Protein AF-A0AAW8FSB5-F1 (afdb_monomer_lite)

Secondary structure (DSSP, 8-state):
---------------HHHHHHHHHHHHHHTSTHHHHHHHHHHHHHHHHHHHHHHSTT-HHHHHHHHHHHHHHHHHHSHHHHHHHHHHHS-HHHHHHHHHHHHHHHHHHHHHHHHHHHHHHHH-HHHHHHHHHHHHHHHHHHHHHIIIIIHHHHTTTTTS---GGGG--

Sequence (168 aa):
MPRRAWRPASTWPVSPIGLLLTLAFVRIADGPRRDRMFYVTTVLQIAAFAIASLTVGSIVGFLVFYLLYQLCYPFAGEANYKVWSQLTLPADTRGTTQGITYAVSRGVFAGVAFVTPALLDKSPSLLLWVITGCMALSAVAGVYIVRVLVPRASPAATAPADLKVAQT

Radius of gyration: 20.44 Å; chains: 1; bounding box: 42×55×63 Å

Structure (mmCIF, N/CA/C/O backbone):
data_AF-A0AAW8FSB5-F1
#
_entry.id   AF-A0AAW8FSB5-F1
#
loop_
_atom_site.group_PDB
_atom_site.id
_atom_site.type_symbol
_atom_site.label_atom_id
_atom_site.label_alt_id
_atom_site.label_comp_id
_atom_site.label_asym_id
_atom_site.label_entity_id
_atom_site.label_seq_id
_atom_site.pdbx_PDB_ins_code
_atom_site.Cartn_x
_atom_site.Cartn_y
_atom_site.Cartn_z
_atom_site.occupancy
_atom_site.B_iso_or_equiv
_atom_site.auth_seq_id
_atom_site.auth_comp_id
_atom_site.auth_asym_id
_atom_site.auth_atom_id
_atom_site.pdbx_PDB_model_num
ATOM 1 N N . MET A 1 1 ? 2.928 43.360 -24.772 1.00 56.25 1 MET A N 1
ATOM 2 C CA . MET A 1 1 ? 3.202 42.038 -24.159 1.00 56.25 1 MET A CA 1
ATOM 3 C C . MET A 1 1 ? 1.890 41.443 -23.653 1.00 56.25 1 MET A C 1
ATOM 5 O O . MET A 1 1 ? 1.332 42.017 -22.724 1.00 56.25 1 MET A O 1
ATOM 9 N N . PRO A 1 2 ? 1.342 40.365 -24.242 1.00 60.72 2 PRO A N 1
ATOM 10 C CA . PRO A 1 2 ? 0.104 39.782 -23.742 1.00 60.72 2 PRO A CA 1
ATOM 11 C C . PRO A 1 2 ? 0.406 38.853 -22.559 1.00 60.72 2 PRO A C 1
ATOM 13 O O . PRO A 1 2 ? 1.185 37.907 -22.669 1.00 60.72 2 PRO A O 1
ATOM 16 N N . ARG A 1 3 ? -0.212 39.134 -21.408 1.00 63.50 3 ARG A N 1
ATOM 17 C CA . ARG A 1 3 ? -0.189 38.265 -20.226 1.00 63.50 3 ARG A CA 1
ATOM 18 C C . ARG A 1 3 ? -0.965 36.985 -20.551 1.00 63.50 3 ARG A C 1
ATOM 20 O O . ARG A 1 3 ? -2.190 37.017 -20.640 1.00 63.50 3 ARG A O 1
ATOM 27 N N . ARG A 1 4 ? -0.270 35.857 -20.737 1.00 67.19 4 ARG A N 1
ATOM 28 C CA . ARG A 1 4 ? -0.907 34.531 -20.774 1.00 67.19 4 ARG A CA 1
ATOM 29 C C . ARG A 1 4 ? -1.535 34.278 -19.404 1.00 67.19 4 ARG A C 1
ATOM 31 O O . ARG A 1 4 ? -0.827 34.061 -18.425 1.00 67.19 4 ARG A O 1
ATOM 38 N N . ALA A 1 5 ? -2.861 34.344 -19.347 1.00 63.72 5 ALA A N 1
ATOM 39 C CA . ALA A 1 5 ? -3.634 33.923 -18.193 1.00 63.72 5 ALA A CA 1
ATOM 40 C C . ALA A 1 5 ? -3.326 32.448 -17.910 1.00 63.72 5 ALA A C 1
ATOM 42 O O . ALA A 1 5 ? -3.578 31.578 -18.747 1.00 63.72 5 ALA A O 1
ATOM 43 N N . TRP A 1 6 ? -2.752 32.180 -16.740 1.00 62.06 6 TRP A N 1
ATOM 44 C CA . TRP A 1 6 ? -2.655 30.839 -16.183 1.00 62.06 6 TRP A CA 1
ATOM 45 C C . TRP A 1 6 ? -4.074 30.280 -16.042 1.00 62.06 6 TRP A C 1
ATOM 47 O O . TRP A 1 6 ? -4.824 30.679 -15.155 1.00 62.06 6 TRP A O 1
ATOM 57 N N . ARG A 1 7 ? -4.470 29.384 -16.950 1.00 62.53 7 ARG A N 1
ATOM 58 C CA . ARG A 1 7 ? -5.642 28.533 -16.741 1.00 62.53 7 ARG A CA 1
ATOM 59 C C . ARG A 1 7 ? -5.211 27.443 -15.759 1.00 62.53 7 ARG A C 1
ATOM 61 O O . ARG A 1 7 ? -4.259 26.735 -16.089 1.00 62.53 7 ARG A O 1
ATOM 68 N N . PRO A 1 8 ? -5.845 27.297 -14.582 1.00 53.19 8 PRO A N 1
ATOM 69 C CA . PRO A 1 8 ? -5.569 26.157 -13.723 1.00 53.19 8 PRO A CA 1
ATOM 70 C C . PRO A 1 8 ? -5.872 24.893 -14.528 1.00 53.19 8 PRO A C 1
ATOM 72 O O . PRO A 1 8 ? -6.990 24.693 -15.008 1.00 53.19 8 PRO A O 1
ATOM 75 N N . ALA A 1 9 ? -4.833 24.098 -14.765 1.00 52.66 9 ALA A N 1
ATOM 76 C CA . ALA A 1 9 ? -4.949 22.825 -15.443 1.00 52.66 9 ALA A CA 1
ATOM 77 C C . ALA A 1 9 ? -5.893 21.941 -14.624 1.00 52.66 9 ALA A C 1
ATOM 79 O O . ALA A 1 9 ? -5.597 21.624 -13.477 1.00 52.66 9 ALA A O 1
ATOM 80 N N . SER A 1 10 ? -7.037 21.604 -15.226 1.00 50.09 10 SER A N 1
ATOM 81 C CA . SER A 1 10 ? -7.882 20.452 -14.903 1.00 50.09 10 SER A CA 1
ATOM 82 C C . SER A 1 10 ? -7.974 20.111 -13.411 1.00 50.09 10 SER A C 1
ATOM 84 O O . SER A 1 10 ? -7.213 19.289 -12.896 1.00 50.09 10 SER A O 1
ATOM 86 N N . THR A 1 11 ? -8.981 20.651 -12.732 1.00 48.50 11 THR A N 1
ATOM 87 C CA . THR A 1 11 ? -9.568 19.971 -11.576 1.00 48.50 11 THR A CA 1
ATOM 88 C C . THR A 1 11 ? -10.203 18.685 -12.098 1.00 48.50 11 THR A C 1
ATOM 90 O O . THR A 1 11 ? -11.398 18.670 -12.385 1.00 48.50 11 THR A O 1
ATOM 93 N N . TRP A 1 12 ? -9.405 17.641 -12.350 1.00 44.22 12 TRP A N 1
ATOM 94 C CA . TRP A 1 12 ? -9.937 16.338 -12.729 1.00 44.22 12 TRP A CA 1
ATOM 95 C C . TRP A 1 12 ? -10.888 15.924 -11.606 1.00 44.22 12 TRP A C 1
ATOM 97 O O . TRP A 1 12 ? -10.422 15.722 -10.479 1.00 44.22 12 TRP A O 1
ATOM 107 N N . PRO A 1 13 ? -12.209 15.874 -11.853 1.00 51.66 13 PRO A N 1
ATOM 108 C CA . PRO A 1 13 ? -13.123 15.395 -10.842 1.00 51.66 13 PRO A CA 1
ATOM 109 C C . PRO 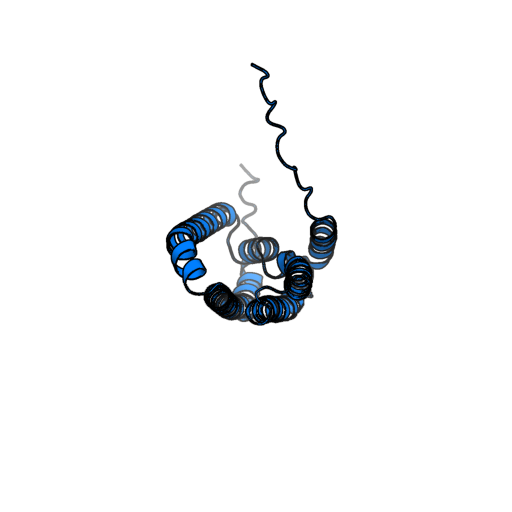A 1 13 ? -12.700 13.970 -10.507 1.00 51.66 13 PRO A C 1
ATOM 111 O O . PRO A 1 13 ? -12.270 13.220 -11.388 1.00 51.66 13 PRO A O 1
ATOM 114 N N . VAL A 1 14 ? -12.777 13.632 -9.220 1.00 57.31 14 VAL A N 1
ATOM 115 C CA . VAL A 1 14 ? -12.641 12.268 -8.701 1.00 57.31 14 VAL A CA 1
ATOM 116 C C . VAL A 1 14 ? -13.247 11.323 -9.732 1.00 57.31 14 VAL A C 1
ATOM 118 O O . VAL A 1 14 ? -14.418 11.500 -10.071 1.00 57.31 14 VAL A O 1
ATOM 121 N N . SER A 1 15 ? -12.441 10.417 -10.304 1.00 64.75 15 SER A N 1
ATOM 122 C CA . SER A 1 15 ? -12.901 9.566 -11.407 1.00 64.75 15 SER A CA 1
ATOM 123 C C . SER A 1 15 ? -14.268 8.993 -11.023 1.00 64.75 15 SER A C 1
ATOM 125 O O . SER A 1 15 ? -14.357 8.383 -9.952 1.00 64.75 15 SER A O 1
ATOM 127 N N . PRO A 1 16 ? -15.343 9.225 -11.804 1.00 71.94 16 PRO A N 1
ATOM 128 C CA . PRO A 1 16 ? -16.707 8.875 -11.395 1.00 71.94 16 PRO A CA 1
ATOM 129 C C . PRO A 1 16 ? -16.819 7.391 -11.028 1.00 71.94 16 PRO A C 1
ATOM 131 O O . PRO A 1 16 ? -17.560 7.020 -10.123 1.00 71.94 16 PRO A O 1
ATOM 134 N N . ILE A 1 17 ? -15.981 6.561 -11.652 1.00 69.88 17 ILE A N 1
ATOM 135 C CA . ILE A 1 17 ? -15.771 5.151 -11.323 1.00 69.88 17 ILE A CA 1
ATOM 136 C C . ILE A 1 17 ? -15.317 4.984 -9.864 1.00 69.88 17 ILE A C 1
ATOM 138 O O . ILE A 1 17 ? -15.949 4.261 -9.102 1.00 69.88 17 ILE A O 1
ATOM 142 N N . GLY A 1 18 ? -14.267 5.689 -9.436 1.00 68.00 18 GLY A N 1
ATOM 143 C CA . GLY A 1 18 ? -13.773 5.648 -8.055 1.00 68.00 18 GLY A CA 1
ATOM 144 C C . GLY A 1 18 ? -14.798 6.142 -7.028 1.00 68.00 18 GLY A C 1
ATOM 145 O O . GLY A 1 18 ? -14.901 5.565 -5.945 1.00 68.00 18 GLY A O 1
ATOM 146 N N . LEU A 1 19 ? -15.601 7.155 -7.375 1.00 71.00 19 LEU A N 1
ATOM 147 C CA . LEU A 1 19 ? -16.684 7.641 -6.513 1.00 71.00 19 LEU A CA 1
ATOM 148 C C . LEU A 1 19 ? -17.765 6.569 -6.320 1.00 71.00 19 LEU A C 1
ATOM 150 O O . LEU A 1 19 ? -18.108 6.238 -5.186 1.00 71.00 19 LEU A O 1
ATOM 154 N N . LEU A 1 20 ? -18.263 5.989 -7.415 1.00 74.56 20 LEU A N 1
ATOM 155 C CA . LEU A 1 20 ? -19.283 4.936 -7.378 1.00 74.56 20 LEU A CA 1
ATOM 156 C C . LEU A 1 20 ? -18.810 3.710 -6.590 1.00 74.56 20 LEU A C 1
ATOM 158 O O . LEU A 1 20 ? -19.564 3.149 -5.796 1.00 74.56 20 LEU A O 1
ATOM 162 N N . LEU A 1 21 ? -17.545 3.329 -6.756 1.00 69.38 21 LEU A N 1
ATOM 163 C CA . LEU A 1 21 ? -16.948 2.206 -6.038 1.00 69.38 21 LEU A CA 1
ATOM 164 C C . LEU A 1 21 ? -16.761 2.491 -4.551 1.00 69.38 21 LEU A C 1
ATOM 166 O O . LEU A 1 21 ? -16.971 1.605 -3.728 1.00 69.38 21 LEU A O 1
ATOM 170 N N . THR A 1 22 ? -16.437 3.731 -4.187 1.00 68.00 22 THR A N 1
ATOM 171 C CA . THR A 1 22 ? -16.366 4.147 -2.781 1.00 68.00 22 THR A CA 1
ATOM 172 C C . THR A 1 22 ? -17.753 4.127 -2.131 1.00 68.00 22 THR A C 1
ATOM 174 O O . THR A 1 22 ? -17.899 3.663 -1.004 1.00 68.00 22 THR A O 1
ATOM 177 N N . LEU A 1 23 ? -18.802 4.545 -2.844 1.00 72.81 23 LEU A N 1
ATOM 178 C CA . LEU A 1 23 ? -20.184 4.442 -2.355 1.00 72.81 23 LEU A CA 1
ATOM 179 C C . LEU A 1 23 ? -20.630 2.979 -2.197 1.00 72.81 23 LEU A C 1
ATOM 181 O O . LEU A 1 23 ? -21.283 2.629 -1.211 1.00 72.81 23 LEU A O 1
ATOM 185 N N . ALA A 1 24 ? -20.243 2.109 -3.133 1.00 70.19 24 ALA A N 1
ATOM 186 C CA . ALA A 1 24 ? -20.462 0.670 -3.018 1.00 70.19 24 ALA A CA 1
ATOM 187 C C . ALA A 1 24 ? -19.683 0.062 -1.837 1.00 70.19 24 ALA A C 1
ATOM 189 O O . ALA A 1 24 ? -20.218 -0.794 -1.134 1.00 70.19 24 ALA A O 1
ATOM 190 N N . PHE A 1 25 ? -18.460 0.536 -1.570 1.00 66.38 25 PHE A N 1
ATOM 191 C CA . PHE A 1 25 ? -17.677 0.146 -0.396 1.00 66.38 25 PHE A CA 1
ATOM 192 C C . PHE A 1 25 ? -18.414 0.482 0.899 1.00 66.38 25 PHE A C 1
ATOM 194 O O . PHE A 1 25 ? -18.586 -0.407 1.724 1.00 66.38 25 PHE A O 1
ATOM 201 N N . VAL A 1 26 ? -18.912 1.714 1.059 1.00 65.00 26 VAL A N 1
ATOM 202 C CA . VAL A 1 26 ? -19.633 2.144 2.274 1.00 65.00 26 VAL A CA 1
ATOM 203 C C . VAL A 1 26 ? -20.813 1.218 2.584 1.00 65.00 26 VAL A C 1
ATOM 205 O O . VAL A 1 26 ? -21.017 0.846 3.733 1.00 65.00 26 VAL A O 1
ATOM 208 N N . ARG A 1 27 ? -21.542 0.756 1.559 1.00 69.81 27 ARG A N 1
ATOM 209 C CA . ARG A 1 27 ? -22.665 -0.189 1.718 1.00 69.81 27 ARG A CA 1
ATOM 210 C C . ARG A 1 27 ? -22.247 -1.573 2.231 1.00 69.81 27 ARG A C 1
ATOM 212 O O . ARG A 1 27 ? -23.083 -2.290 2.771 1.00 69.81 27 ARG A O 1
ATOM 219 N N . ILE A 1 28 ? -21.001 -1.986 2.000 1.00 67.56 28 ILE A N 1
ATOM 220 C CA . ILE A 1 28 ? -20.508 -3.341 2.304 1.00 67.56 28 ILE A CA 1
ATOM 221 C C . ILE A 1 28 ? -19.530 -3.338 3.494 1.00 67.56 28 ILE A C 1
ATOM 223 O O . ILE A 1 28 ? -19.300 -4.384 4.104 1.00 67.56 28 ILE A O 1
ATOM 227 N N . ALA A 1 29 ? -18.989 -2.171 3.848 1.00 61.00 29 ALA A N 1
ATOM 228 C CA . ALA A 1 29 ? -17.978 -1.979 4.881 1.00 61.00 29 ALA A CA 1
ATOM 229 C C . ALA A 1 29 ? -18.448 -2.388 6.286 1.00 61.00 29 ALA A C 1
ATOM 231 O O . ALA A 1 29 ? -17.644 -2.914 7.056 1.00 61.00 29 ALA A O 1
ATOM 232 N N . ASP A 1 30 ? -19.737 -2.218 6.587 1.00 60.00 30 ASP A N 1
ATOM 233 C CA . ASP A 1 30 ? -20.308 -2.543 7.902 1.00 60.00 30 ASP A CA 1
ATOM 234 C C . ASP A 1 30 ? -20.613 -4.044 8.083 1.00 60.00 30 ASP A C 1
ATOM 236 O O . ASP A 1 30 ? -21.003 -4.483 9.163 1.00 60.00 30 ASP A O 1
ATOM 240 N N . GLY A 1 31 ? -20.435 -4.865 7.039 1.00 65.12 31 GLY A N 1
ATOM 241 C CA . GLY A 1 31 ? -20.770 -6.290 7.064 1.00 65.12 31 GLY A CA 1
ATOM 242 C C . GLY A 1 31 ? -19.568 -7.239 7.210 1.00 65.12 31 GLY A C 1
ATOM 243 O O . GLY A 1 31 ? -18.447 -6.906 6.821 1.00 65.12 31 GLY A O 1
ATOM 244 N N . PRO A 1 32 ? -19.798 -8.510 7.607 1.00 64.69 32 PRO A N 1
ATOM 245 C CA . PRO A 1 32 ? -18.761 -9.557 7.653 1.00 64.69 32 PRO A CA 1
ATOM 246 C C . PRO A 1 32 ? -18.184 -9.902 6.266 1.00 64.69 32 PRO A C 1
ATOM 248 O O . PRO A 1 32 ? -17.193 -10.622 6.141 1.00 64.69 32 PRO A O 1
ATOM 251 N N . ARG A 1 33 ? -18.806 -9.391 5.193 1.00 71.19 33 ARG A N 1
ATOM 252 C CA . ARG A 1 33 ? -18.304 -9.498 3.820 1.00 71.19 33 ARG A CA 1
ATOM 253 C C . ARG A 1 33 ? -17.074 -8.618 3.571 1.00 71.19 33 ARG A C 1
ATOM 255 O O . ARG A 1 33 ? -16.318 -8.959 2.667 1.00 71.19 33 ARG A O 1
ATOM 262 N N . ARG A 1 34 ? -16.828 -7.567 4.369 1.00 72.75 34 ARG A N 1
ATOM 263 C CA . ARG A 1 34 ? -15.658 -6.676 4.238 1.00 72.75 34 ARG A CA 1
ATOM 264 C C . ARG A 1 34 ? -14.343 -7.452 4.273 1.00 72.75 34 ARG A C 1
ATOM 266 O O . ARG A 1 34 ? -13.540 -7.349 3.351 1.00 72.75 34 ARG A O 1
ATOM 273 N N . ASP A 1 35 ? -14.163 -8.282 5.297 1.00 74.81 35 ASP A N 1
ATOM 274 C CA . ASP A 1 35 ? -12.913 -9.016 5.507 1.00 74.81 35 ASP A CA 1
ATOM 275 C C . ASP A 1 35 ? -12.684 -10.079 4.419 1.00 74.81 35 ASP A C 1
ATOM 277 O O . ASP A 1 35 ? -11.550 -10.320 4.014 1.00 74.81 35 ASP A O 1
ATOM 281 N N . ARG A 1 36 ? -13.759 -10.667 3.870 1.00 76.75 36 ARG A N 1
ATOM 282 C CA . ARG A 1 36 ? -13.671 -11.552 2.693 1.00 76.75 36 ARG A CA 1
ATOM 283 C C . ARG A 1 36 ? -13.283 -10.784 1.433 1.00 76.75 36 ARG A C 1
ATOM 285 O O . ARG A 1 36 ? -12.496 -11.288 0.635 1.00 76.75 36 ARG A O 1
ATOM 292 N N . MET A 1 37 ? -13.809 -9.572 1.262 1.00 80.38 37 MET A N 1
ATOM 293 C CA . MET A 1 37 ? -13.511 -8.748 0.096 1.00 80.38 37 MET A CA 1
ATOM 294 C C . MET A 1 37 ? -12.067 -8.265 0.089 1.00 80.38 37 MET A C 1
ATOM 296 O O . MET A 1 37 ? -11.465 -8.253 -0.979 1.00 80.38 37 MET A O 1
ATOM 300 N N . PHE A 1 38 ? -11.495 -7.975 1.264 1.00 85.00 38 PHE A N 1
ATOM 301 C CA . PHE A 1 38 ? -10.082 -7.621 1.402 1.00 85.00 38 PHE A CA 1
ATOM 302 C C . PHE A 1 38 ? -9.156 -8.662 0.755 1.00 85.00 38 PHE A C 1
ATOM 304 O O . PHE A 1 38 ? -8.224 -8.286 0.046 1.00 85.00 38 PHE A O 1
ATOM 311 N N . TYR A 1 39 ? -9.418 -9.963 0.945 1.00 84.88 39 TYR A N 1
ATOM 312 C CA . TYR A 1 39 ? -8.618 -11.020 0.311 1.00 84.88 39 TYR A CA 1
ATOM 313 C C . TYR A 1 39 ? -8.670 -10.937 -1.216 1.00 84.88 39 TYR A C 1
ATOM 315 O O . TYR A 1 39 ? -7.632 -10.974 -1.873 1.00 84.88 39 TYR A O 1
ATOM 323 N N . VAL A 1 40 ? -9.871 -10.786 -1.777 1.00 87.75 40 VAL A N 1
ATOM 324 C CA . VAL A 1 40 ? -10.079 -10.724 -3.230 1.00 87.75 40 VAL A CA 1
ATOM 325 C C . VAL A 1 40 ? -9.429 -9.473 -3.815 1.00 87.75 40 VAL A C 1
ATOM 327 O O . VAL A 1 40 ? -8.684 -9.555 -4.791 1.00 87.75 40 VAL A O 1
ATOM 330 N N . THR A 1 41 ? -9.668 -8.314 -3.204 1.00 87.50 41 THR A N 1
ATOM 331 C CA . THR A 1 41 ? -9.196 -7.023 -3.718 1.00 87.50 41 THR A CA 1
ATOM 332 C C . THR A 1 41 ? -7.693 -6.877 -3.584 1.00 87.50 41 THR A C 1
ATOM 334 O O . THR A 1 41 ? -7.063 -6.293 -4.452 1.00 87.50 41 THR A O 1
ATOM 337 N N . THR A 1 42 ? -7.090 -7.443 -2.542 1.00 89.06 42 THR A N 1
ATOM 338 C CA . THR A 1 42 ? -5.637 -7.415 -2.360 1.00 89.06 42 THR A CA 1
ATOM 339 C C . THR A 1 42 ? -4.915 -8.294 -3.382 1.00 89.06 42 THR A C 1
ATOM 341 O O . THR A 1 42 ? -3.910 -7.873 -3.951 1.00 89.06 42 THR A O 1
ATOM 344 N N . VAL A 1 43 ? -5.445 -9.484 -3.690 1.00 91.31 43 VAL A N 1
ATOM 345 C CA . VAL A 1 43 ? -4.901 -10.328 -4.769 1.00 91.31 43 VAL A CA 1
ATOM 346 C C . VAL A 1 43 ? -5.045 -9.627 -6.120 1.00 91.31 43 VAL A C 1
ATOM 348 O O . VAL A 1 43 ? -4.088 -9.568 -6.892 1.00 91.31 43 VAL A O 1
ATOM 351 N N . LEU A 1 44 ? -6.213 -9.036 -6.382 1.00 91.12 44 LEU A N 1
ATOM 352 C CA . LEU A 1 44 ? -6.466 -8.286 -7.611 1.00 91.12 44 LEU A CA 1
ATOM 353 C C . LEU A 1 44 ? -5.558 -7.051 -7.731 1.00 91.12 44 LEU A C 1
ATOM 355 O O . LEU A 1 44 ? -5.069 -6.753 -8.818 1.00 91.12 44 LEU A O 1
ATOM 359 N N . GLN A 1 45 ? -5.271 -6.375 -6.617 1.00 91.56 45 GLN A N 1
ATOM 360 C CA . GLN A 1 45 ? -4.368 -5.228 -6.552 1.00 91.56 45 GLN A CA 1
ATOM 361 C C . GLN A 1 45 ? -2.935 -5.612 -6.932 1.00 91.56 45 GLN A C 1
ATOM 363 O O . GLN A 1 45 ? -2.307 -4.907 -7.724 1.00 91.56 45 GLN A O 1
ATOM 368 N N . ILE A 1 46 ? -2.425 -6.725 -6.393 1.00 93.69 46 ILE A N 1
ATOM 369 C CA . ILE A 1 46 ? -1.095 -7.250 -6.733 1.00 93.69 46 ILE A CA 1
ATOM 370 C C . ILE A 1 46 ? -1.055 -7.641 -8.212 1.00 93.69 46 ILE A C 1
ATOM 372 O O . ILE A 1 46 ? -0.118 -7.268 -8.914 1.00 93.69 46 ILE A O 1
ATOM 376 N N . ALA A 1 47 ? -2.089 -8.329 -8.705 1.00 93.06 47 ALA A N 1
ATOM 377 C CA . ALA A 1 47 ? -2.192 -8.700 -10.113 1.00 93.06 47 ALA A CA 1
ATOM 378 C C . ALA A 1 47 ? -2.202 -7.467 -11.031 1.00 93.06 47 ALA A C 1
ATOM 380 O O . ALA A 1 47 ? -1.518 -7.461 -12.050 1.00 93.06 47 ALA A O 1
ATOM 381 N N . ALA A 1 48 ? -2.905 -6.395 -10.652 1.00 92.00 48 ALA A N 1
ATOM 382 C CA . ALA A 1 48 ? -2.923 -5.146 -11.408 1.00 92.00 48 ALA A CA 1
ATOM 383 C C . ALA A 1 48 ? -1.517 -4.537 -11.539 1.00 92.00 48 ALA A C 1
ATOM 385 O O . ALA A 1 48 ? -1.111 -4.160 -12.638 1.00 92.00 48 ALA A O 1
ATOM 386 N N . PHE A 1 49 ? -0.754 -4.476 -10.443 1.00 92.12 49 PHE A N 1
ATOM 387 C CA . PHE A 1 49 ? 0.621 -3.968 -10.471 1.00 92.12 49 PHE A CA 1
ATOM 388 C C . PHE A 1 49 ? 1.593 -4.902 -11.205 1.00 92.12 49 PHE A C 1
ATOM 390 O O . PHE A 1 49 ? 2.485 -4.421 -11.905 1.00 92.12 49 PHE A O 1
ATOM 397 N N . ALA A 1 50 ? 1.390 -6.219 -11.134 1.00 93.25 50 ALA A N 1
ATOM 398 C CA . ALA A 1 50 ? 2.156 -7.176 -11.928 1.00 93.25 50 ALA A CA 1
ATOM 399 C C . ALA A 1 50 ? 1.897 -6.987 -13.434 1.00 93.25 50 ALA A C 1
ATOM 401 O O . ALA A 1 50 ? 2.845 -6.909 -14.211 1.00 93.25 50 ALA A O 1
ATOM 402 N N . ILE A 1 51 ? 0.631 -6.821 -13.844 1.00 91.31 51 ILE A N 1
ATOM 403 C CA . ILE A 1 51 ? 0.262 -6.497 -15.231 1.00 91.31 51 ILE A CA 1
ATOM 404 C C . ILE A 1 51 ? 0.947 -5.197 -15.657 1.00 91.31 51 ILE A C 1
ATOM 406 O O . ILE A 1 51 ? 1.633 -5.192 -16.674 1.00 91.31 51 ILE A O 1
ATOM 410 N N . ALA A 1 52 ? 0.852 -4.134 -14.851 1.00 91.12 52 ALA A N 1
ATOM 411 C CA . ALA A 1 52 ? 1.512 -2.861 -15.144 1.00 91.12 52 ALA A CA 1
ATOM 412 C C . ALA A 1 52 ? 3.032 -3.016 -15.334 1.00 91.12 52 ALA A C 1
ATOM 414 O O . ALA A 1 52 ? 3.600 -2.419 -16.249 1.00 91.12 52 ALA A O 1
ATOM 415 N N . SER A 1 53 ? 3.675 -3.843 -14.503 1.00 91.31 53 SER A N 1
ATOM 416 C CA . SER A 1 53 ? 5.118 -4.121 -14.557 1.00 91.31 53 SER A CA 1
ATOM 417 C C . SER A 1 53 ? 5.536 -4.889 -15.814 1.00 91.31 53 SER A C 1
ATOM 419 O O . SER A 1 53 ? 6.655 -4.703 -16.297 1.00 91.31 53 SER A O 1
ATOM 421 N N . LEU A 1 54 ? 4.650 -5.738 -16.348 1.00 92.25 54 LEU A N 1
ATOM 422 C CA . LEU A 1 54 ? 4.865 -6.521 -17.571 1.00 92.25 54 LEU A CA 1
ATOM 423 C C . LEU A 1 54 ? 4.543 -5.730 -18.844 1.00 92.25 54 LEU A C 1
ATOM 425 O O . LEU A 1 54 ? 5.157 -5.955 -19.882 1.00 92.25 54 LEU A O 1
ATOM 429 N N . THR A 1 55 ? 3.592 -4.798 -18.781 1.00 92.69 55 THR A N 1
ATOM 430 C CA . THR A 1 55 ? 3.095 -4.045 -19.942 1.00 92.69 55 THR A CA 1
ATOM 431 C C . THR A 1 55 ? 3.638 -2.617 -20.009 1.00 92.69 55 THR A C 1
ATOM 433 O O . THR A 1 55 ? 2.953 -1.713 -20.495 1.00 92.69 55 THR A O 1
ATOM 436 N N . VAL A 1 56 ? 4.840 -2.373 -19.484 1.00 88.69 56 VAL A N 1
ATOM 437 C CA . VAL A 1 56 ? 5.450 -1.035 -19.473 1.00 88.69 56 VAL A CA 1
ATOM 438 C C . VAL A 1 56 ? 5.553 -0.488 -20.897 1.00 88.69 56 VAL A C 1
ATOM 440 O O . VAL A 1 56 ? 6.048 -1.159 -21.796 1.00 88.69 56 VAL A O 1
ATOM 443 N N . GLY A 1 57 ? 5.059 0.735 -21.105 1.00 85.81 57 GLY A N 1
ATOM 444 C CA . GLY A 1 57 ? 5.007 1.382 -22.421 1.00 85.81 57 GLY A CA 1
ATOM 445 C C . GLY A 1 57 ? 3.743 1.086 -23.240 1.00 85.81 57 GLY A C 1
ATOM 446 O O . GLY A 1 57 ? 3.528 1.733 -24.261 1.00 85.81 57 GLY A O 1
ATOM 447 N N . SER A 1 58 ? 2.868 0.176 -22.794 1.00 92.00 58 SER A N 1
ATOM 448 C CA . SER A 1 58 ? 1.580 -0.095 -23.445 1.00 92.00 58 SER A CA 1
ATOM 449 C C . SER A 1 58 ? 0.450 0.739 -22.845 1.00 92.00 58 SER A C 1
ATOM 451 O O . SER A 1 58 ? 0.150 0.645 -21.652 1.00 92.00 58 SER A O 1
ATOM 453 N N . ILE A 1 59 ? -0.254 1.496 -23.692 1.00 88.69 59 ILE A N 1
ATOM 454 C CA . ILE A 1 59 ? -1.442 2.253 -23.276 1.00 88.69 59 ILE A CA 1
ATOM 455 C C . ILE A 1 59 ? -2.580 1.333 -22.820 1.00 88.69 59 ILE A C 1
ATOM 457 O O . ILE A 1 59 ? -3.260 1.629 -21.841 1.00 88.69 59 ILE A O 1
ATOM 461 N N . VAL A 1 60 ? -2.752 0.184 -23.480 1.00 89.75 60 VAL A N 1
ATOM 462 C CA . VAL A 1 60 ? -3.776 -0.805 -23.112 1.00 89.75 60 VAL A CA 1
ATOM 463 C C . VAL A 1 60 ? -3.466 -1.384 -21.734 1.00 89.75 60 VAL A C 1
ATOM 465 O O . VAL A 1 60 ? -4.352 -1.465 -20.887 1.00 89.75 60 VAL A O 1
ATOM 468 N N . GLY A 1 61 ? -2.196 -1.709 -21.478 1.00 87.88 61 GLY A N 1
ATOM 469 C CA . GLY A 1 61 ? -1.740 -2.188 -20.175 1.00 87.88 61 GLY A CA 1
ATOM 470 C C . GLY A 1 61 ? -1.981 -1.177 -19.054 1.00 87.88 61 GLY A C 1
ATOM 471 O O . GLY A 1 61 ? -2.516 -1.528 -18.002 1.00 87.88 61 GLY A O 1
ATOM 472 N N . PHE A 1 62 ? -1.679 0.099 -19.309 1.00 87.75 62 PHE A N 1
ATOM 473 C CA . PHE A 1 62 ? -1.959 1.187 -18.371 1.00 87.75 62 PHE A CA 1
ATOM 474 C C . PHE A 1 62 ? -3.458 1.338 -18.067 1.00 87.75 62 PHE A C 1
ATOM 476 O O . PHE A 1 62 ? -3.829 1.483 -16.903 1.00 87.75 62 PHE A O 1
ATOM 483 N N . LEU A 1 63 ? -4.328 1.273 -19.080 1.00 88.44 63 LEU A N 1
ATOM 484 C CA . LEU A 1 63 ? -5.780 1.376 -18.890 1.00 88.44 63 LEU A CA 1
ATOM 485 C C . LEU A 1 63 ? -6.334 0.216 -18.054 1.00 88.44 63 LEU A C 1
ATOM 487 O O . LEU A 1 63 ? -7.133 0.443 -17.145 1.00 88.44 63 LEU A O 1
ATOM 491 N N . VAL A 1 64 ? -5.883 -1.012 -18.326 1.00 88.75 64 VAL A N 1
ATOM 492 C CA . VAL A 1 64 ? -6.262 -2.198 -17.543 1.00 88.75 64 VAL A CA 1
ATOM 493 C C . VAL A 1 64 ? -5.809 -2.046 -16.094 1.00 88.75 64 VAL A C 1
ATOM 495 O O . VAL A 1 64 ? -6.622 -2.198 -15.182 1.00 88.75 64 VAL A O 1
ATOM 498 N N . PHE A 1 65 ? -4.543 -1.683 -15.873 1.00 90.50 65 PHE A N 1
ATOM 499 C CA . PHE A 1 65 ? -4.018 -1.398 -14.538 1.00 90.50 65 PHE A CA 1
ATOM 500 C C . PHE A 1 65 ? -4.857 -0.345 -13.812 1.00 90.50 65 PHE A C 1
ATOM 502 O O . PHE A 1 65 ? -5.275 -0.577 -12.680 1.00 90.50 65 PHE A O 1
ATOM 509 N N . TYR A 1 66 ? -5.131 0.787 -14.463 1.00 87.06 66 TYR A N 1
ATOM 510 C CA . TYR A 1 66 ? -5.865 1.894 -13.865 1.00 87.06 66 TYR A CA 1
ATOM 511 C C . TYR A 1 66 ? -7.264 1.457 -13.420 1.00 87.06 66 TYR A C 1
ATOM 513 O O . TYR A 1 66 ? -7.637 1.679 -12.271 1.00 87.06 66 TYR A O 1
ATOM 521 N N . LEU A 1 67 ? -8.020 0.769 -14.278 1.00 86.12 67 LEU A N 1
ATOM 522 C CA . LEU A 1 67 ? -9.357 0.281 -13.930 1.00 86.12 67 LEU A CA 1
ATOM 523 C C . LEU A 1 67 ? -9.325 -0.712 -12.762 1.00 86.12 67 LEU A C 1
ATOM 525 O O . LEU A 1 67 ? -10.104 -0.572 -11.817 1.00 86.12 67 LEU A O 1
ATOM 529 N N . LEU A 1 68 ? -8.404 -1.678 -12.788 1.00 87.44 68 LEU A N 1
ATOM 530 C CA . LEU A 1 68 ? -8.249 -2.651 -11.705 1.00 87.44 68 LEU A CA 1
ATOM 531 C C . LEU A 1 68 ? -7.836 -1.983 -10.388 1.00 87.44 68 LEU A C 1
ATOM 533 O O . LEU A 1 68 ? -8.374 -2.315 -9.331 1.00 87.44 68 LEU A O 1
ATOM 537 N N . TYR A 1 69 ? -6.928 -1.010 -10.442 1.00 85.50 69 TYR A N 1
ATOM 538 C CA . TYR A 1 69 ? -6.491 -0.250 -9.275 1.00 85.50 69 TYR A CA 1
ATOM 539 C C . TYR A 1 69 ? -7.657 0.523 -8.646 1.00 85.50 69 TYR A C 1
ATOM 541 O O . TYR A 1 69 ? -7.870 0.444 -7.436 1.00 85.50 69 TYR A O 1
ATOM 549 N N . GLN A 1 70 ? -8.471 1.201 -9.462 1.00 83.00 70 GLN A N 1
ATOM 550 C CA . GLN A 1 70 ? -9.642 1.940 -8.980 1.00 83.00 70 GLN A CA 1
ATOM 551 C C . GLN A 1 70 ? -10.679 1.027 -8.303 1.00 83.00 70 GLN A C 1
ATOM 553 O O . GLN A 1 70 ? -11.309 1.449 -7.334 1.00 83.00 70 GLN A O 1
ATOM 558 N N . LEU A 1 71 ? -10.831 -0.220 -8.772 1.00 81.38 71 LEU A N 1
ATOM 559 C CA . LEU A 1 71 ? -11.692 -1.240 -8.154 1.00 81.38 71 LEU A CA 1
ATOM 560 C C . LEU A 1 71 ? -11.195 -1.681 -6.776 1.00 81.38 71 LEU A C 1
ATOM 562 O O . LEU A 1 71 ? -12.000 -1.900 -5.872 1.00 81.38 71 LEU A O 1
ATOM 566 N N . CYS A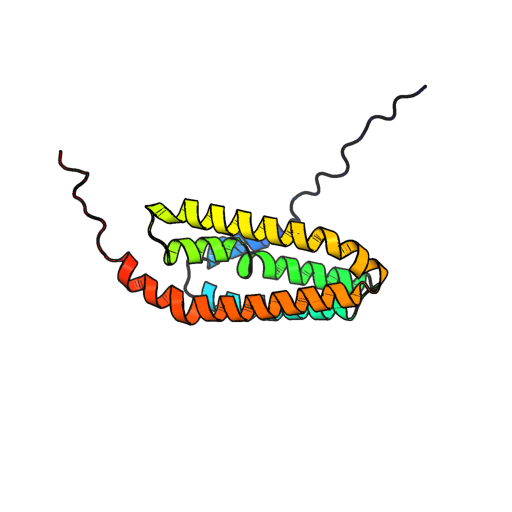 1 72 ? -9.882 -1.802 -6.607 1.00 82.88 72 CYS A N 1
ATOM 567 C CA . CYS A 1 72 ? -9.287 -2.321 -5.378 1.00 82.88 72 CYS A CA 1
ATOM 568 C C . CYS A 1 72 ? -9.104 -1.247 -4.300 1.00 82.88 72 CYS A C 1
ATOM 570 O O . CYS A 1 72 ? -9.218 -1.551 -3.109 1.00 82.88 72 CYS A O 1
ATOM 572 N N . TYR A 1 73 ? -8.848 -0.000 -4.708 1.00 79.69 73 TYR A N 1
ATOM 573 C CA . TYR A 1 73 ? -8.438 1.095 -3.826 1.00 79.69 73 TYR A CA 1
ATOM 574 C C . TYR A 1 73 ? -9.334 1.309 -2.586 1.00 79.69 73 TYR A C 1
ATOM 576 O O . TYR A 1 73 ? -8.785 1.434 -1.490 1.00 79.69 73 TYR A O 1
ATOM 584 N N . PRO A 1 74 ? -10.680 1.292 -2.671 1.00 74.12 74 PRO A N 1
ATOM 585 C CA . PRO A 1 74 ? -11.527 1.484 -1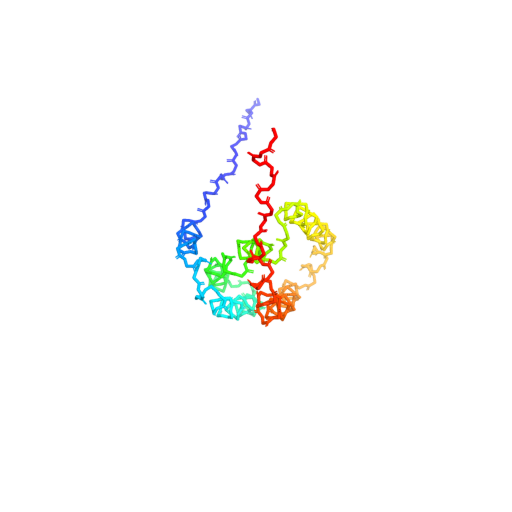.489 1.00 74.12 74 PRO A CA 1
ATOM 586 C C . PRO A 1 74 ? -11.421 0.332 -0.478 1.00 74.12 74 PRO A C 1
ATOM 588 O O . PRO A 1 74 ? -11.484 0.555 0.728 1.00 74.12 74 PRO A O 1
ATOM 591 N N . PHE A 1 75 ? -11.239 -0.899 -0.965 1.00 75.19 75 PHE A N 1
ATOM 592 C CA . PHE A 1 75 ? -11.284 -2.119 -0.154 1.00 75.19 75 PHE A CA 1
ATOM 593 C C . PHE A 1 75 ? -9.935 -2.484 0.466 1.00 75.19 75 PHE A C 1
ATOM 595 O O . PHE A 1 75 ? -9.890 -2.955 1.600 1.00 75.19 75 PHE A O 1
ATOM 602 N N . ALA A 1 76 ? -8.841 -2.265 -0.263 1.00 77.00 76 ALA A N 1
ATOM 603 C CA . ALA A 1 76 ? -7.483 -2.547 0.205 1.00 77.00 76 ALA A CA 1
ATOM 604 C C . ALA A 1 76 ? -6.765 -1.303 0.762 1.00 77.00 76 ALA A C 1
ATOM 606 O O . ALA A 1 76 ? -5.664 -1.418 1.295 1.00 77.00 76 ALA A O 1
ATOM 607 N N . GLY A 1 77 ? -7.366 -0.118 0.630 1.00 76.31 77 GLY A N 1
ATOM 608 C CA . GLY A 1 77 ? -6.734 1.151 0.969 1.00 76.31 77 GLY A CA 1
ATOM 609 C C . GLY A 1 77 ? -7.179 1.763 2.297 1.00 76.31 77 GLY A C 1
ATOM 610 O O . GLY A 1 77 ? -7.534 1.098 3.271 1.00 76.31 77 GLY A O 1
ATOM 611 N N . GLU A 1 78 ? -7.147 3.092 2.311 1.00 82.56 78 GLU A N 1
ATOM 612 C CA . GLU A 1 78 ? -7.360 3.954 3.477 1.00 82.56 78 GLU A CA 1
ATOM 613 C C . GLU A 1 78 ? -8.695 3.724 4.193 1.00 82.56 78 GLU A C 1
ATOM 615 O O . GLU A 1 78 ? -8.746 3.721 5.424 1.00 82.56 78 GLU A O 1
ATOM 620 N N . ALA A 1 79 ? -9.781 3.524 3.446 1.00 81.44 79 ALA A N 1
ATOM 621 C CA . ALA A 1 79 ? -11.105 3.387 4.043 1.00 81.44 79 ALA A CA 1
ATOM 622 C C . ALA A 1 79 ? -11.180 2.152 4.954 1.00 81.44 79 ALA A C 1
ATOM 624 O O . ALA A 1 79 ? -11.606 2.249 6.103 1.00 81.44 79 ALA A O 1
ATOM 625 N N . ASN A 1 80 ? -10.678 1.011 4.485 1.00 82.88 80 ASN A N 1
ATOM 626 C CA . ASN A 1 80 ? -10.636 -0.218 5.268 1.00 82.88 80 ASN A CA 1
ATOM 627 C C . ASN A 1 80 ? -9.676 -0.118 6.473 1.00 82.88 80 ASN A C 1
ATOM 629 O O . ASN A 1 80 ? -10.014 -0.563 7.571 1.00 82.88 80 ASN A O 1
ATOM 633 N N . TYR A 1 81 ? -8.531 0.556 6.307 1.00 85.69 81 TYR A N 1
ATOM 634 C CA . TYR A 1 81 ? -7.613 0.864 7.411 1.00 85.69 81 TYR A CA 1
ATOM 635 C C . TYR A 1 81 ? -8.295 1.648 8.550 1.00 85.69 81 TYR A C 1
ATOM 637 O O . TYR A 1 81 ? -8.137 1.316 9.732 1.00 85.69 81 TYR A O 1
ATOM 645 N N . LYS A 1 82 ? -9.095 2.666 8.212 1.00 84.44 82 LYS A N 1
ATOM 646 C CA . LYS A 1 82 ? -9.838 3.459 9.203 1.00 84.44 82 LYS A CA 1
ATOM 647 C C . LYS A 1 82 ? -10.849 2.615 9.973 1.00 84.44 82 LYS A C 1
ATOM 649 O O . LYS A 1 82 ? -10.945 2.755 11.187 1.00 84.44 82 LYS A O 1
ATOM 654 N N . VAL A 1 83 ? -11.551 1.705 9.301 1.00 85.50 83 VAL A N 1
ATOM 655 C CA . VAL A 1 83 ? -12.516 0.824 9.973 1.00 85.50 83 VAL A CA 1
ATOM 656 C C . VAL A 1 83 ? -11.806 -0.158 10.911 1.00 85.50 83 VAL A C 1
ATOM 658 O O . VAL A 1 83 ? -12.205 -0.304 12.064 1.00 85.50 83 VAL A O 1
ATOM 661 N N . TRP A 1 84 ? -10.718 -0.802 10.479 1.00 84.19 84 TRP A N 1
ATOM 662 C CA . TRP A 1 84 ? -9.981 -1.731 11.347 1.00 84.19 84 TRP A CA 1
ATOM 663 C C . TRP A 1 84 ? -9.372 -1.050 12.566 1.00 84.19 84 TRP A C 1
ATOM 665 O O . TRP A 1 84 ? -9.450 -1.597 13.660 1.00 84.19 84 TRP A O 1
ATOM 675 N N . SER A 1 85 ? -8.807 0.144 12.402 1.00 84.75 85 SER A N 1
ATOM 676 C CA . SER A 1 85 ? -8.272 0.908 13.533 1.00 84.75 85 SER A CA 1
ATOM 677 C C . SER A 1 85 ? -9.366 1.350 14.508 1.00 84.75 85 SER A C 1
ATOM 679 O O . SER A 1 85 ? -9.135 1.353 15.713 1.00 84.75 85 SER A O 1
ATOM 681 N N . GLN A 1 86 ? -10.577 1.653 14.030 1.00 85.69 86 GLN A N 1
ATOM 682 C CA . GLN A 1 86 ? -11.721 1.909 14.912 1.00 85.69 86 GLN A CA 1
ATOM 683 C C . GLN A 1 86 ? -12.150 0.663 15.693 1.00 85.69 86 GLN A C 1
ATOM 685 O O . GLN A 1 86 ? -12.522 0.780 16.857 1.00 85.69 86 GLN A O 1
ATOM 690 N N . LEU A 1 87 ? -12.082 -0.522 15.082 1.00 83.19 87 LEU A N 1
ATOM 691 C CA . LEU A 1 87 ? -12.428 -1.775 15.753 1.00 83.19 87 LEU A CA 1
ATOM 692 C C . LEU A 1 87 ? -11.377 -2.209 16.778 1.00 83.19 87 LEU A C 1
ATOM 694 O O . LEU A 1 87 ? -11.741 -2.810 17.781 1.00 83.19 87 LEU A O 1
ATOM 698 N N . THR A 1 88 ? -10.095 -1.933 16.532 1.00 82.44 88 THR A N 1
ATOM 699 C CA . THR A 1 88 ? -8.992 -2.438 17.366 1.00 82.44 88 THR A CA 1
ATOM 700 C C . THR A 1 88 ? -8.543 -1.485 18.464 1.00 82.44 88 THR A C 1
ATOM 702 O O . THR A 1 88 ? -8.002 -1.947 19.467 1.00 82.44 88 THR A O 1
ATOM 705 N N . LEU A 1 89 ? -8.745 -0.177 18.296 1.00 84.12 89 LEU A N 1
ATOM 706 C CA . LEU A 1 89 ? -8.240 0.830 19.228 1.00 84.12 89 LEU A CA 1
ATOM 707 C C . LEU A 1 89 ? -9.347 1.383 20.145 1.00 84.12 89 LEU A C 1
ATOM 709 O O . LEU A 1 89 ? -10.495 1.528 19.704 1.00 84.12 89 LEU A O 1
ATOM 713 N N . PRO A 1 90 ? -9.017 1.759 21.396 1.00 84.06 90 PRO A N 1
ATOM 714 C CA . PRO A 1 90 ? -9.903 2.526 22.274 1.00 84.06 90 PRO A CA 1
ATOM 715 C C . PRO A 1 90 ? -10.316 3.869 21.662 1.00 84.06 90 PRO A C 1
ATOM 717 O O . PRO A 1 90 ? -9.527 4.496 20.953 1.00 84.06 90 PRO A O 1
ATOM 720 N N . ALA A 1 91 ? -11.536 4.333 21.953 1.00 84.56 91 ALA A N 1
ATOM 721 C CA . ALA A 1 91 ? -12.090 5.561 21.374 1.00 84.56 91 ALA A CA 1
ATOM 722 C C . ALA A 1 91 ? -11.169 6.783 21.550 1.00 84.56 91 ALA A C 1
ATOM 724 O O . ALA A 1 91 ? -10.970 7.537 20.597 1.00 84.56 91 ALA A O 1
ATOM 725 N N . ASP A 1 92 ? -10.535 6.894 22.717 1.00 85.81 92 ASP A N 1
ATOM 726 C CA . ASP A 1 92 ? -9.710 8.041 23.109 1.00 85.81 92 ASP A CA 1
ATOM 727 C C . ASP A 1 92 ? -8.383 8.138 22.340 1.00 85.81 92 ASP A C 1
ATOM 729 O O . ASP A 1 92 ? -7.792 9.211 22.244 1.00 85.81 92 ASP A O 1
ATOM 733 N N . THR A 1 93 ? -7.901 7.033 21.759 1.00 86.62 93 THR A N 1
ATOM 734 C CA . THR A 1 93 ? -6.599 6.985 21.066 1.00 86.62 93 THR A CA 1
ATOM 735 C C . THR A 1 93 ? -6.710 6.800 19.555 1.00 86.62 93 THR A C 1
ATOM 737 O O . THR A 1 93 ? -5.742 7.083 18.845 1.00 86.62 93 THR A O 1
ATOM 740 N N . ARG A 1 94 ? -7.887 6.416 19.031 1.00 86.56 94 ARG A N 1
ATOM 741 C CA . ARG A 1 94 ? -8.137 6.184 17.589 1.00 86.56 94 ARG A CA 1
ATOM 742 C C . ARG A 1 94 ? -7.619 7.315 16.705 1.00 86.56 94 ARG A C 1
ATOM 744 O O . ARG A 1 94 ? -6.871 7.057 15.765 1.00 86.56 94 ARG A O 1
ATOM 751 N N . GLY A 1 95 ? -8.007 8.557 17.005 1.00 88.69 95 GLY A N 1
ATOM 752 C CA . GLY A 1 95 ? -7.643 9.724 16.197 1.00 88.69 95 GLY A CA 1
ATOM 753 C C . GLY A 1 95 ? -6.133 9.967 16.165 1.00 88.69 95 GLY A C 1
ATOM 754 O O . GLY A 1 95 ? -5.550 10.122 15.093 1.00 88.69 95 GLY A O 1
ATOM 755 N N . THR A 1 96 ? -5.481 9.916 17.329 1.00 91.38 96 THR A N 1
ATOM 756 C CA . THR A 1 96 ? -4.032 10.123 17.464 1.00 91.38 96 THR A CA 1
ATOM 757 C C . THR A 1 96 ? -3.239 9.026 16.762 1.00 91.38 96 THR A C 1
ATOM 759 O O . THR A 1 96 ? -2.320 9.321 15.997 1.00 91.38 96 THR A O 1
ATOM 762 N N . THR A 1 97 ? -3.608 7.757 16.950 1.00 90.62 97 THR A N 1
ATOM 763 C CA . THR A 1 97 ? -2.927 6.635 16.290 1.00 90.62 97 THR A CA 1
ATOM 764 C C . THR A 1 97 ? -3.098 6.689 14.774 1.00 90.62 97 THR A C 1
ATOM 766 O O . THR A 1 97 ? -2.122 6.510 14.040 1.00 90.62 97 THR A O 1
ATOM 769 N N . GLN A 1 98 ? -4.302 6.993 14.281 1.00 91.44 98 GLN A N 1
ATOM 770 C CA . GLN A 1 98 ? -4.532 7.196 12.849 1.00 91.44 98 GLN A CA 1
ATOM 771 C C . GLN A 1 98 ? -3.701 8.370 12.312 1.00 91.44 98 GLN A C 1
ATOM 773 O O . GLN A 1 98 ? -3.050 8.230 11.282 1.00 91.44 98 GLN A O 1
ATOM 778 N N . GLY A 1 99 ? -3.636 9.496 13.024 1.00 91.06 99 GLY A N 1
ATOM 779 C CA . GLY A 1 99 ? -2.811 10.641 12.628 1.00 91.06 99 GLY A CA 1
ATOM 780 C C . GLY A 1 99 ? -1.320 10.301 12.529 1.00 91.06 99 GLY A C 1
ATOM 781 O O . GLY A 1 99 ? -0.689 10.574 11.507 1.00 91.06 99 GLY A O 1
ATOM 782 N N . ILE A 1 100 ? -0.763 9.646 13.552 1.00 94.50 100 ILE A N 1
ATOM 783 C CA . ILE A 1 100 ? 0.657 9.259 13.597 1.00 94.50 100 ILE A CA 1
ATOM 784 C C . ILE A 1 100 ? 0.995 8.283 12.469 1.00 94.50 100 ILE A C 1
ATOM 786 O O . ILE A 1 100 ? 1.957 8.487 11.733 1.00 94.50 100 ILE A O 1
ATOM 790 N N . THR A 1 101 ? 0.195 7.234 12.295 1.00 92.06 101 THR A N 1
ATOM 791 C CA . THR A 1 101 ? 0.408 6.240 11.228 1.00 92.06 101 THR A CA 1
ATOM 792 C C . THR A 1 101 ? 0.341 6.866 9.835 1.00 92.06 101 THR A C 1
ATOM 794 O O . THR A 1 101 ? 1.169 6.534 8.981 1.00 92.06 101 THR A O 1
ATOM 797 N N . TYR A 1 102 ? -0.568 7.819 9.604 1.00 91.00 102 TYR A N 1
ATOM 798 C CA . TYR A 1 102 ? -0.606 8.590 8.361 1.00 91.00 102 TYR A CA 1
ATOM 799 C C . TYR A 1 102 ? 0.644 9.443 8.163 1.00 91.00 102 TYR A C 1
ATOM 801 O O . TYR A 1 102 ? 1.222 9.426 7.073 1.00 91.00 102 TYR A O 1
ATOM 809 N N . ALA A 1 103 ? 1.081 10.161 9.199 1.00 92.62 103 ALA A N 1
ATOM 810 C CA . ALA A 1 103 ? 2.278 10.994 9.142 1.00 92.62 103 ALA A CA 1
ATOM 811 C C . ALA A 1 103 ? 3.528 10.160 8.825 1.00 92.62 103 ALA A C 1
ATOM 813 O O . ALA A 1 103 ? 4.289 10.509 7.922 1.00 92.62 103 ALA A O 1
ATOM 814 N N . VAL A 1 104 ? 3.691 9.011 9.487 1.00 95.62 104 VAL A N 1
ATOM 815 C CA . VAL A 1 104 ? 4.786 8.065 9.225 1.00 95.62 104 VAL A CA 1
ATOM 816 C C . VAL A 1 104 ? 4.721 7.542 7.792 1.00 95.62 104 VAL A C 1
ATOM 818 O O . VAL A 1 104 ? 5.720 7.594 7.078 1.00 95.62 104 VAL A O 1
ATOM 821 N N . SER A 1 105 ? 3.545 7.106 7.332 1.00 91.38 105 SER A N 1
ATOM 822 C CA 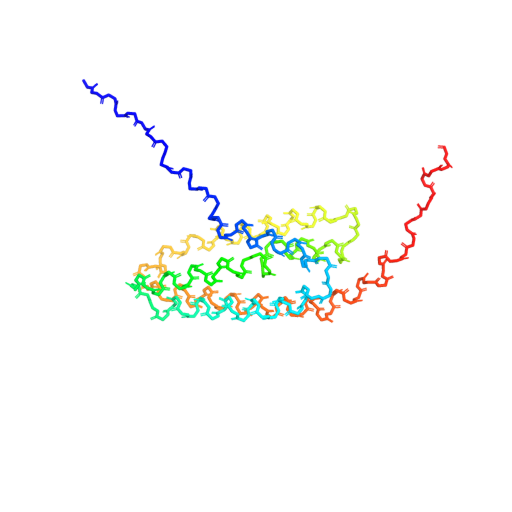. SER A 1 105 ? 3.368 6.593 5.965 1.00 91.38 105 SER A CA 1
ATOM 823 C C . SER A 1 105 ? 3.754 7.634 4.912 1.00 91.38 105 SER A C 1
ATOM 825 O O . SER A 1 105 ? 4.425 7.319 3.929 1.00 91.38 105 SER A O 1
ATOM 827 N N . ARG A 1 106 ? 3.374 8.899 5.133 1.00 93.00 106 ARG A N 1
ATOM 828 C CA . ARG A 1 106 ? 3.741 10.020 4.259 1.00 93.00 106 ARG A CA 1
ATOM 829 C C . ARG A 1 106 ? 5.228 10.352 4.327 1.00 93.00 106 ARG A C 1
ATOM 831 O O . ARG A 1 106 ? 5.809 10.637 3.286 1.00 93.00 106 ARG A O 1
ATOM 838 N N . GLY A 1 107 ? 5.843 10.277 5.505 1.00 95.88 107 GLY A N 1
ATOM 839 C CA . GLY A 1 107 ? 7.284 10.461 5.674 1.00 95.88 107 GLY A CA 1
ATOM 840 C C . GLY A 1 107 ? 8.092 9.406 4.916 1.00 95.88 107 GLY A C 1
ATOM 841 O O . GLY A 1 107 ? 8.996 9.752 4.158 1.00 95.88 107 GLY A O 1
ATOM 842 N N . VAL A 1 108 ? 7.712 8.130 5.033 1.00 94.19 108 VAL A N 1
ATOM 843 C CA . VAL A 1 108 ? 8.334 7.032 4.272 1.00 94.19 108 VAL A CA 1
ATOM 844 C C . VAL A 1 108 ? 8.145 7.240 2.770 1.00 94.19 108 VAL A C 1
ATOM 846 O O . VAL A 1 108 ? 9.110 7.147 2.014 1.00 94.19 108 VAL A O 1
ATOM 849 N N . PHE A 1 109 ? 6.929 7.584 2.333 1.00 93.25 109 PHE A N 1
ATOM 850 C CA . PHE A 1 109 ? 6.655 7.897 0.930 1.00 93.25 109 PHE A CA 1
ATOM 851 C C . PHE A 1 109 ? 7.532 9.045 0.410 1.00 93.25 109 PHE A C 1
ATOM 853 O O . PHE A 1 109 ? 8.114 8.927 -0.666 1.00 93.25 109 PHE A O 1
ATOM 860 N N . ALA A 1 110 ? 7.680 10.126 1.182 1.00 94.75 110 ALA A N 1
ATOM 861 C CA . ALA A 1 110 ? 8.545 11.247 0.829 1.00 94.75 110 ALA A CA 1
ATOM 862 C C . ALA A 1 110 ? 10.019 10.824 0.716 1.00 94.75 110 ALA A C 1
ATOM 864 O O . ALA A 1 110 ? 10.697 11.226 -0.224 1.00 94.75 110 ALA A O 1
ATOM 865 N N . GLY A 1 111 ? 10.499 9.961 1.616 1.00 95.06 111 GLY A N 1
ATOM 866 C CA . GLY A 1 111 ? 11.844 9.386 1.534 1.00 95.06 111 GLY A CA 1
ATOM 867 C C . GLY A 1 111 ? 12.066 8.589 0.244 1.00 95.06 111 GLY A C 1
ATOM 868 O O . GLY A 1 111 ? 13.042 8.808 -0.471 1.00 95.06 111 GLY A O 1
ATOM 869 N N . VAL A 1 112 ? 11.124 7.708 -0.104 1.00 92.31 112 VAL A N 1
ATOM 870 C CA . VAL A 1 112 ? 11.185 6.902 -1.338 1.00 92.31 112 VAL A CA 1
ATOM 871 C C . VAL A 1 112 ? 11.079 7.774 -2.595 1.00 92.31 112 VAL A C 1
ATOM 873 O O . VAL A 1 112 ? 11.696 7.465 -3.621 1.00 92.31 112 VAL A O 1
ATOM 876 N N . ALA A 1 113 ? 10.360 8.897 -2.528 1.00 92.62 113 ALA A N 1
ATOM 877 C CA . ALA A 1 113 ? 10.224 9.826 -3.646 1.00 92.62 113 ALA A CA 1
ATOM 878 C C . ALA A 1 113 ? 11.577 10.389 -4.123 1.00 92.62 113 ALA A C 1
ATOM 880 O O . ALA A 1 113 ? 11.740 10.599 -5.322 1.00 92.62 113 ALA A O 1
ATOM 881 N N . PHE A 1 114 ? 12.573 10.543 -3.240 1.00 94.44 114 PHE A N 1
ATOM 882 C CA . PHE A 1 114 ? 13.926 10.963 -3.636 1.00 94.44 114 PHE A CA 1
ATOM 883 C C . PHE A 1 114 ? 14.661 9.920 -4.492 1.00 94.44 114 PHE A C 1
ATOM 885 O O . PHE A 1 114 ? 15.446 10.281 -5.364 1.00 94.44 114 PHE A O 1
ATOM 892 N N . VAL A 1 115 ? 14.397 8.630 -4.271 1.00 91.75 115 VAL A N 1
ATOM 893 C CA . VAL A 1 115 ? 15.038 7.518 -5.001 1.00 91.75 115 VAL A CA 1
ATOM 894 C C . VAL A 1 115 ? 14.285 7.179 -6.291 1.00 91.75 115 VAL A C 1
ATOM 896 O O . VAL A 1 115 ? 14.862 6.653 -7.241 1.00 91.75 115 VAL A O 1
ATOM 899 N N . THR A 1 116 ? 12.995 7.513 -6.349 1.00 92.25 116 THR A N 1
ATOM 900 C CA . THR A 1 116 ? 12.105 7.225 -7.482 1.00 92.25 116 THR A CA 1
ATOM 901 C C . THR A 1 116 ? 12.633 7.713 -8.844 1.00 92.25 116 THR A C 1
ATOM 903 O O . THR A 1 116 ? 12.638 6.892 -9.761 1.00 92.25 116 THR A O 1
ATOM 906 N N . PRO A 1 117 ? 13.118 8.964 -9.028 1.00 92.06 117 PRO A N 1
ATOM 907 C CA . PRO A 1 117 ? 13.639 9.406 -10.328 1.00 92.06 117 PRO A CA 1
ATOM 908 C C . PRO A 1 117 ? 14.862 8.594 -10.776 1.00 92.06 117 PRO A C 1
ATOM 910 O O . PRO A 1 117 ? 14.903 8.125 -11.908 1.00 92.06 117 PRO A O 1
ATOM 913 N N . ALA A 1 118 ? 15.800 8.309 -9.866 1.00 92.50 118 ALA A N 1
ATOM 914 C CA . ALA A 1 118 ? 16.979 7.498 -10.175 1.00 92.50 118 ALA A CA 1
ATOM 915 C C . ALA A 1 118 ? 16.626 6.049 -10.562 1.00 92.50 118 ALA A C 1
ATOM 917 O O . ALA A 1 118 ? 17.358 5.399 -11.310 1.00 92.50 118 ALA A O 1
ATOM 918 N N . LEU A 1 119 ? 15.514 5.519 -10.042 1.00 88.94 119 LEU A N 1
ATOM 919 C CA . LEU A 1 119 ? 15.010 4.194 -10.397 1.00 88.94 119 LEU A CA 1
ATOM 920 C C . LEU A 1 119 ? 14.295 4.196 -11.755 1.00 88.94 119 LEU A C 1
ATOM 922 O O . LEU A 1 119 ? 14.473 3.260 -12.535 1.00 88.94 119 LEU A O 1
ATOM 926 N N . LEU A 1 120 ? 13.529 5.252 -12.044 1.00 90.94 120 LEU A N 1
ATOM 927 C CA . LEU A 1 120 ? 12.851 5.449 -13.327 1.00 90.94 120 LEU A CA 1
ATOM 928 C C . LEU A 1 120 ? 13.840 5.560 -14.486 1.00 90.94 120 LEU A C 1
ATOM 930 O O . 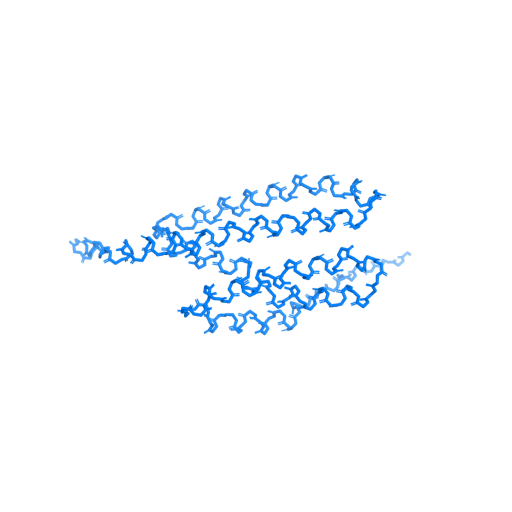LEU A 1 120 ? 13.618 4.917 -15.511 1.00 90.94 120 LEU A O 1
ATOM 934 N N . ASP A 1 121 ? 14.938 6.295 -14.295 1.00 92.12 121 ASP A N 1
ATOM 935 C CA . ASP A 1 121 ? 15.993 6.449 -15.304 1.00 92.12 121 ASP A CA 1
ATOM 936 C C . ASP A 1 121 ? 16.658 5.111 -15.659 1.00 92.12 121 ASP A C 1
ATOM 938 O O . ASP A 1 121 ? 17.087 4.905 -16.793 1.00 92.12 121 ASP A O 1
ATOM 942 N N . LYS A 1 122 ? 16.725 4.173 -14.704 1.00 90.12 122 LYS A N 1
ATOM 943 C CA . LYS A 1 122 ? 17.250 2.823 -14.948 1.00 90.12 122 LYS A CA 1
ATOM 944 C C . LYS A 1 122 ? 16.233 1.929 -15.646 1.00 90.12 122 LYS A C 1
ATOM 946 O O . LYS A 1 122 ? 16.562 1.275 -16.631 1.00 90.12 122 LYS A O 1
ATOM 951 N N . SER A 1 123 ? 15.030 1.816 -15.085 1.00 89.88 123 SER A N 1
ATOM 952 C CA . SER A 1 123 ? 13.950 1.012 -15.656 1.00 89.88 123 SER A CA 1
ATOM 953 C C . SER A 1 123 ? 12.619 1.297 -14.952 1.00 89.88 123 SER A C 1
ATOM 955 O O . SER A 1 123 ? 12.472 0.989 -13.763 1.00 89.88 123 SER A O 1
ATOM 957 N N . PRO A 1 124 ? 11.589 1.764 -15.679 1.00 89.19 124 PRO A N 1
ATOM 958 C CA . PRO A 1 124 ? 10.247 1.911 -15.121 1.00 89.19 124 PRO A CA 1
ATOM 959 C C . PRO A 1 124 ? 9.626 0.578 -14.679 1.00 89.19 124 PRO A C 1
ATOM 961 O O . PRO A 1 124 ? 8.856 0.544 -13.721 1.00 89.19 124 PRO A O 1
ATOM 964 N N . SER A 1 125 ? 9.987 -0.536 -15.328 1.00 91.25 125 SER A N 1
ATOM 965 C CA . SER A 1 125 ? 9.516 -1.872 -14.934 1.00 91.25 125 SER A CA 1
ATOM 966 C C . SER A 1 125 ? 10.057 -2.275 -13.564 1.00 91.25 125 SER A C 1
ATOM 968 O O . SER A 1 125 ? 9.308 -2.794 -12.739 1.00 91.25 125 SER A O 1
ATOM 970 N N . LEU A 1 126 ? 11.326 -1.961 -13.273 1.00 91.12 126 LEU A N 1
ATOM 971 C CA . LEU A 1 126 ? 11.925 -2.247 -11.969 1.00 91.12 126 LEU A CA 1
ATOM 972 C C . LEU A 1 126 ? 11.184 -1.520 -10.840 1.00 91.12 126 LEU A C 1
ATOM 974 O O . LEU A 1 126 ? 10.888 -2.129 -9.814 1.00 91.12 126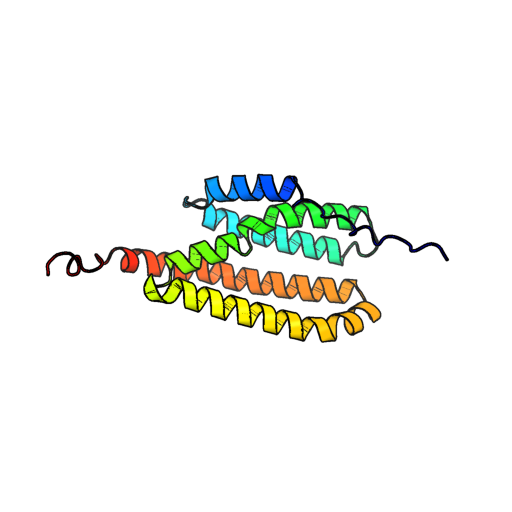 LEU A O 1
ATOM 978 N N . LEU A 1 127 ? 10.842 -0.243 -11.039 1.00 92.69 127 LEU A N 1
ATOM 979 C CA . LEU A 1 127 ? 10.057 0.520 -10.066 1.00 92.69 127 LEU A CA 1
ATOM 980 C C . LEU A 1 127 ? 8.705 -0.150 -9.787 1.00 92.69 127 LEU A C 1
ATOM 982 O O . LEU A 1 127 ? 8.320 -0.304 -8.628 1.00 92.69 127 LEU A O 1
ATOM 986 N N . LEU A 1 128 ? 7.992 -0.565 -10.834 1.00 92.81 128 LEU A N 1
ATOM 987 C CA . LEU A 1 128 ? 6.683 -1.199 -10.684 1.00 92.81 128 LEU A CA 1
ATOM 988 C C . LEU A 1 128 ? 6.780 -2.569 -10.000 1.00 92.81 128 LEU A C 1
ATOM 990 O O . LEU A 1 128 ? 5.930 -2.885 -9.166 1.00 92.81 128 LEU A O 1
ATOM 994 N N . TRP A 1 129 ? 7.841 -3.341 -10.244 1.00 93.69 129 TRP A N 1
ATOM 995 C CA . TRP A 1 129 ? 8.097 -4.588 -9.517 1.00 93.69 129 TRP A CA 1
ATOM 996 C C . TRP A 1 129 ? 8.394 -4.358 -8.035 1.00 93.69 129 TRP A C 1
ATOM 998 O O . TRP A 1 129 ? 7.875 -5.088 -7.190 1.00 93.69 129 TRP A O 1
ATOM 1008 N N . VAL A 1 130 ? 9.156 -3.313 -7.699 1.00 93.31 130 VAL A N 1
ATOM 1009 C CA . VAL A 1 130 ? 9.382 -2.912 -6.300 1.00 93.31 130 VAL A CA 1
ATOM 1010 C C . VAL A 1 130 ? 8.056 -2.550 -5.628 1.00 93.31 130 VAL A C 1
ATOM 1012 O O . VAL A 1 130 ? 7.768 -3.039 -4.535 1.00 93.31 130 VAL A O 1
ATOM 1015 N N . ILE A 1 131 ? 7.205 -1.763 -6.294 1.00 92.56 131 ILE A N 1
ATOM 1016 C CA . ILE A 1 131 ? 5.872 -1.415 -5.776 1.00 92.56 131 ILE A CA 1
ATOM 1017 C C . ILE A 1 131 ? 5.004 -2.670 -5.620 1.00 92.56 131 ILE A C 1
ATOM 1019 O O . ILE A 1 131 ? 4.357 -2.834 -4.588 1.00 92.56 131 ILE A O 1
ATOM 1023 N N . THR A 1 132 ? 5.032 -3.586 -6.590 1.00 94.19 132 THR A N 1
ATOM 1024 C CA . THR A 1 132 ? 4.323 -4.876 -6.521 1.00 94.19 132 THR A CA 1
ATOM 1025 C C . THR A 1 132 ? 4.763 -5.680 -5.295 1.00 94.19 132 THR A C 1
ATOM 1027 O O . THR A 1 132 ? 3.920 -6.207 -4.568 1.00 94.19 132 THR A O 1
ATOM 1030 N N . GLY A 1 133 ? 6.069 -5.718 -5.009 1.00 94.00 133 GLY A N 1
ATOM 1031 C CA . GLY A 1 133 ? 6.621 -6.342 -3.805 1.00 94.00 133 GLY A CA 1
ATOM 1032 C C . GLY A 1 133 ? 6.112 -5.692 -2.516 1.00 94.00 133 GLY A C 1
ATOM 1033 O O . GLY A 1 133 ? 5.664 -6.390 -1.607 1.00 94.00 133 GLY A O 1
ATOM 1034 N N . CYS A 1 134 ? 6.082 -4.359 -2.455 1.00 92.75 134 CYS A N 1
ATOM 1035 C CA . CYS A 1 134 ? 5.499 -3.630 -1.325 1.00 92.75 134 CYS A CA 1
ATOM 1036 C C . CYS A 1 134 ? 4.005 -3.944 -1.137 1.00 92.75 134 CYS A C 1
ATOM 1038 O O . CYS A 1 134 ? 3.552 -4.113 -0.004 1.00 92.75 134 CYS A O 1
ATOM 1040 N N . MET A 1 135 ? 3.240 -4.067 -2.227 1.00 91.69 135 MET A N 1
ATOM 1041 C CA . MET A 1 135 ? 1.829 -4.465 -2.168 1.00 91.69 135 MET A CA 1
ATOM 1042 C C . MET A 1 135 ? 1.669 -5.893 -1.636 1.00 91.69 135 MET A C 1
ATOM 1044 O O . MET A 1 135 ? 0.792 -6.139 -0.810 1.00 91.69 135 MET A O 1
ATOM 1048 N N . ALA A 1 136 ? 2.539 -6.822 -2.036 1.00 93.50 136 ALA A N 1
ATOM 1049 C CA . ALA A 1 136 ? 2.538 -8.186 -1.512 1.00 93.50 136 ALA A CA 1
ATOM 1050 C C . ALA A 1 136 ? 2.871 -8.237 -0.009 1.00 93.50 136 ALA A C 1
ATOM 1052 O O . ALA A 1 136 ? 2.211 -8.946 0.748 1.00 93.50 136 ALA A O 1
ATOM 1053 N N . LEU A 1 137 ? 3.835 -7.440 0.459 1.00 93.56 137 LEU A N 1
ATOM 1054 C CA . LEU A 1 137 ? 4.135 -7.325 1.892 1.00 93.56 137 LEU A CA 1
ATOM 1055 C C . LEU A 1 137 ? 2.958 -6.723 2.673 1.00 93.56 137 LEU A C 1
ATOM 1057 O O . LEU A 1 137 ? 2.585 -7.229 3.733 1.00 93.56 137 LEU A O 1
ATOM 1061 N N . SER A 1 138 ? 2.331 -5.679 2.126 1.00 90.38 138 SER A N 1
ATOM 1062 C CA . SER A 1 138 ? 1.131 -5.069 2.705 1.00 90.38 138 SER A CA 1
ATOM 1063 C C . SER A 1 138 ? -0.033 -6.062 2.781 1.00 90.38 138 SER A C 1
ATOM 1065 O O . SER A 1 138 ? -0.730 -6.117 3.795 1.00 90.38 138 SER A O 1
ATOM 1067 N N . ALA A 1 139 ? -0.190 -6.913 1.765 1.00 90.81 139 ALA A N 1
ATOM 1068 C CA . ALA A 1 139 ? -1.179 -7.980 1.755 1.00 90.81 139 ALA A CA 1
ATOM 1069 C C . ALA A 1 139 ? -0.999 -8.933 2.936 1.00 90.81 139 ALA A C 1
ATOM 1071 O O . ALA A 1 139 ? -1.952 -9.184 3.671 1.00 90.81 139 ALA A O 1
ATOM 1072 N N . VAL A 1 140 ? 0.225 -9.416 3.157 1.00 91.88 140 VAL A N 1
ATOM 1073 C CA . VAL A 1 140 ? 0.548 -10.310 4.279 1.00 91.88 140 VAL A CA 1
ATOM 1074 C C . VAL A 1 140 ? 0.217 -9.645 5.617 1.00 91.88 140 VAL A C 1
ATOM 1076 O O . VAL A 1 140 ? -0.444 -10.255 6.461 1.00 91.88 140 VAL A O 1
ATOM 1079 N N . ALA A 1 141 ? 0.596 -8.376 5.792 1.00 89.00 141 ALA A N 1
ATOM 1080 C CA . ALA A 1 141 ? 0.272 -7.613 6.997 1.00 89.00 141 ALA A CA 1
ATOM 1081 C C . ALA A 1 141 ? -1.248 -7.457 7.201 1.00 89.00 141 ALA A C 1
ATOM 1083 O O . ALA A 1 141 ? -1.754 -7.652 8.308 1.00 89.00 141 ALA A O 1
ATOM 1084 N N . GLY A 1 142 ? -2.003 -7.168 6.139 1.00 85.88 142 GLY A N 1
ATOM 1085 C CA . GLY A 1 142 ? -3.459 -7.056 6.208 1.00 85.88 142 GLY A CA 1
ATOM 1086 C C . GLY A 1 142 ? -4.148 -8.385 6.527 1.00 85.88 142 GLY A C 1
ATOM 1087 O O . GLY A 1 142 ? -5.065 -8.421 7.347 1.00 85.88 142 GLY A O 1
ATOM 1088 N N . VAL A 1 143 ? -3.664 -9.501 5.970 1.00 87.81 143 VAL A N 1
ATOM 1089 C CA . VAL A 1 143 ? -4.160 -10.844 6.317 1.00 87.81 143 VAL A CA 1
ATOM 1090 C C . VAL A 1 143 ? -3.948 -11.141 7.801 1.00 87.81 143 VAL A C 1
ATOM 1092 O O . VAL A 1 143 ? -4.856 -11.669 8.449 1.00 87.81 143 VAL A O 1
ATOM 1095 N N . TYR A 1 144 ? -2.789 -10.774 8.350 1.00 87.00 144 TYR A N 1
ATOM 1096 C CA . TYR A 1 144 ? -2.513 -10.910 9.777 1.00 87.00 144 TYR A CA 1
ATOM 1097 C C . TYR A 1 144 ? -3.489 -10.084 10.631 1.00 87.00 144 TYR A C 1
ATOM 1099 O O . TYR A 1 144 ? -4.070 -10.614 11.580 1.00 87.00 144 TYR A O 1
ATOM 1107 N N . ILE A 1 145 ? -3.751 -8.824 10.264 1.00 84.81 145 ILE A N 1
ATOM 1108 C CA . ILE A 1 145 ? -4.706 -7.959 10.978 1.00 84.81 145 ILE A CA 1
ATOM 1109 C C . ILE A 1 145 ? -6.108 -8.581 11.003 1.00 84.81 145 ILE A C 1
ATOM 1111 O O . ILE A 1 145 ? -6.707 -8.701 12.075 1.00 84.81 145 ILE A O 1
ATOM 1115 N N . VAL A 1 146 ? -6.608 -9.030 9.848 1.00 84.25 146 VAL A N 1
ATOM 1116 C CA . VAL A 1 146 ? -7.942 -9.643 9.718 1.00 84.25 146 VAL A CA 1
ATOM 1117 C C . VAL A 1 146 ? -8.070 -10.916 10.548 1.00 84.25 146 VAL A C 1
ATOM 1119 O O . VAL A 1 146 ? -9.099 -11.146 11.176 1.00 84.25 146 VAL A O 1
ATOM 1122 N N . ARG A 1 147 ? -7.041 -11.770 10.547 1.00 83.62 147 ARG A N 1
ATOM 1123 C CA . ARG A 1 147 ? -7.101 -13.079 11.216 1.00 83.62 147 ARG A CA 1
ATOM 1124 C C . ARG A 1 147 ? -6.853 -13.003 12.714 1.00 83.62 147 ARG A C 1
ATOM 1126 O O . ARG A 1 147 ? -7.354 -13.856 13.439 1.00 83.62 147 ARG A O 1
ATOM 1133 N N . VAL A 1 148 ? -6.063 -12.031 13.167 1.00 80.62 148 VAL A N 1
ATOM 1134 C CA . VAL A 1 148 ? -5.520 -12.024 14.529 1.00 80.62 148 VAL A CA 1
ATOM 1135 C C . VAL A 1 148 ? -6.004 -10.827 15.339 1.00 80.62 148 VAL A C 1
ATOM 1137 O O . VAL A 1 148 ? -6.434 -11.010 16.475 1.00 80.62 148 VAL A O 1
ATOM 1140 N N . LEU A 1 149 ? -5.955 -9.611 14.791 1.00 78.00 149 LEU A N 1
ATOM 1141 C CA . LEU A 1 149 ? -6.278 -8.397 15.552 1.00 78.00 149 LEU A CA 1
ATOM 1142 C C . LEU A 1 149 ? -7.785 -8.136 15.629 1.00 78.00 149 LEU A C 1
ATOM 1144 O O . LEU A 1 149 ? -8.296 -7.864 16.714 1.00 78.00 149 LEU A O 1
ATOM 1148 N N . VAL A 1 150 ? -8.503 -8.244 14.508 1.00 76.44 150 VAL A N 1
ATOM 1149 C CA . VAL A 1 150 ? -9.949 -7.953 14.463 1.00 76.44 150 VAL A CA 1
ATOM 1150 C C . VAL A 1 150 ? -10.763 -8.885 15.385 1.00 76.44 150 VAL A C 1
ATOM 1152 O O . VAL A 1 150 ? -11.582 -8.379 16.160 1.00 76.44 150 VAL A O 1
ATOM 1155 N N . PRO A 1 151 ? -10.521 -10.213 15.417 1.00 75.00 151 PRO A N 1
ATOM 1156 C CA . PRO A 1 151 ? -11.242 -11.103 16.328 1.00 75.00 151 PRO A CA 1
ATOM 1157 C C . PRO A 1 151 ? -10.927 -10.849 17.806 1.00 75.00 151 PRO A C 1
ATOM 1159 O O . PRO A 1 151 ? -11.800 -11.025 18.647 1.00 75.00 151 PRO A O 1
ATOM 1162 N N . ARG A 1 152 ? -9.703 -10.411 18.139 1.00 65.81 152 ARG A N 1
ATOM 1163 C CA . ARG A 1 152 ? -9.279 -10.132 19.525 1.00 65.81 152 ARG A CA 1
ATOM 1164 C C . ARG A 1 152 ? -9.863 -8.846 20.097 1.00 65.81 152 ARG A C 1
ATOM 1166 O O . ARG A 1 152 ? -9.978 -8.729 21.311 1.00 65.81 152 ARG A O 1
ATOM 1173 N N . ALA A 1 153 ? -10.227 -7.896 19.244 1.00 63.44 153 ALA A N 1
ATOM 1174 C CA . ALA A 1 153 ? -10.813 -6.635 19.679 1.00 63.44 153 ALA A CA 1
ATOM 1175 C C . ALA A 1 153 ? -12.337 -6.713 19.893 1.00 63.44 153 ALA A C 1
ATOM 1177 O O . ALA A 1 153 ? -12.887 -5.955 20.689 1.00 63.44 153 ALA A O 1
ATOM 1178 N N . SER A 1 154 ? -13.013 -7.667 19.241 1.00 56.81 154 SER A N 1
ATOM 1179 C CA . SER A 1 154 ? -14.471 -7.850 19.353 1.00 56.81 154 SER A CA 1
ATOM 1180 C C . SER A 1 154 ? -14.976 -8.132 20.787 1.00 56.81 154 SER A C 1
ATOM 1182 O O . SER A 1 154 ? -16.025 -7.599 21.131 1.00 56.81 154 SER A O 1
ATOM 1184 N N . PRO A 1 155 ? -14.263 -8.877 21.660 1.00 52.22 155 PRO A N 1
ATOM 1185 C CA . PRO A 1 155 ? -14.658 -9.057 23.063 1.00 52.22 155 PRO A CA 1
ATOM 1186 C C . PRO A 1 155 ? -14.357 -7.847 23.963 1.00 52.22 155 PRO A C 1
ATOM 1188 O O . PRO A 1 155 ? -15.044 -7.631 24.958 1.00 52.22 155 PRO A O 1
ATOM 1191 N N . ALA A 1 156 ? -13.327 -7.058 23.637 1.00 51.41 156 ALA A N 1
ATOM 1192 C CA . ALA A 1 156 ? -12.901 -5.913 24.446 1.00 51.41 156 ALA A CA 1
ATOM 1193 C C . ALA A 1 156 ? -13.776 -4.667 24.213 1.00 51.41 156 ALA A C 1
ATOM 1195 O O . ALA A 1 156 ? -13.966 -3.870 25.126 1.00 51.41 156 ALA A O 1
ATOM 1196 N N . ALA A 1 157 ? -14.356 -4.522 23.015 1.00 51.69 157 ALA A N 1
ATOM 1197 C CA . ALA A 1 157 ? -15.265 -3.426 22.669 1.00 51.69 157 ALA A CA 1
ATOM 1198 C C . ALA A 1 157 ? -16.653 -3.526 23.339 1.00 51.69 157 ALA A C 1
ATOM 1200 O O . ALA A 1 157 ? -17.382 -2.538 23.377 1.00 51.69 157 ALA A O 1
ATOM 1201 N N . THR A 1 158 ? -17.020 -4.700 23.868 1.00 47.72 158 THR A N 1
ATOM 1202 C CA . THR A 1 158 ? -18.258 -4.931 24.637 1.00 47.72 158 THR A CA 1
ATOM 1203 C C . THR A 1 158 ? -18.116 -4.692 26.138 1.00 47.72 158 THR A C 1
ATOM 1205 O O . THR A 1 158 ? -19.100 -4.852 26.858 1.00 47.72 158 THR A O 1
ATOM 1208 N N . ALA A 1 159 ? -16.936 -4.307 26.636 1.00 47.59 159 ALA A N 1
ATOM 1209 C CA . ALA A 1 159 ? -16.837 -3.809 28.003 1.00 47.59 159 ALA A CA 1
ATOM 1210 C C . ALA A 1 159 ? -17.647 -2.501 28.077 1.00 47.59 159 ALA A C 1
ATOM 1212 O O . ALA A 1 159 ? -17.317 -1.563 27.345 1.00 47.59 159 ALA A O 1
ATOM 1213 N N . PRO A 1 160 ? -18.733 -2.437 28.871 1.00 47.97 160 PRO A N 1
ATOM 1214 C CA . PRO A 1 160 ? -19.554 -1.242 28.954 1.00 47.97 160 PRO A CA 1
ATOM 1215 C C . PRO A 1 160 ? -18.659 -0.100 29.422 1.00 47.97 160 PRO A C 1
ATOM 1217 O O . PRO A 1 160 ? -18.147 -0.128 30.539 1.00 47.97 160 PRO A O 1
ATOM 1220 N N . ALA A 1 161 ? -18.431 0.874 28.539 1.00 53.75 161 ALA A N 1
ATOM 1221 C CA . ALA A 1 161 ? -17.819 2.132 28.918 1.00 53.75 161 ALA A CA 1
ATOM 1222 C C . ALA A 1 161 ? -18.638 2.687 30.085 1.00 53.75 161 ALA A C 1
ATOM 1224 O O . ALA A 1 161 ? -19.850 2.875 29.959 1.00 53.75 161 ALA A O 1
ATOM 1225 N N . ASP A 1 162 ? -17.972 2.843 31.227 1.00 48.31 162 ASP A N 1
ATOM 1226 C CA . ASP A 1 162 ? -18.523 3.333 32.478 1.00 48.31 162 ASP A CA 1
ATOM 1227 C C . ASP A 1 162 ? -19.530 4.467 32.245 1.00 48.31 162 ASP A C 1
ATOM 1229 O O . ASP A 1 162 ? -19.185 5.603 31.920 1.00 48.31 162 ASP A O 1
ATOM 1233 N N . LEU A 1 163 ? -20.798 4.158 32.509 1.00 52.28 163 LEU A N 1
ATOM 1234 C CA . LEU A 1 163 ? -21.942 5.071 32.588 1.00 52.28 163 LEU A CA 1
ATOM 1235 C C . LEU A 1 163 ? -21.819 6.091 33.746 1.00 52.28 163 LEU A C 1
ATOM 1237 O O . LEU A 1 163 ? -22.804 6.707 34.145 1.00 52.28 163 LEU A O 1
ATOM 1241 N N . LYS A 1 164 ? -20.620 6.288 34.307 1.00 46.66 164 LYS A N 1
ATOM 1242 C CA . LYS A 1 164 ? -20.378 7.109 35.503 1.00 46.66 164 LYS A CA 1
ATOM 1243 C C . LYS A 1 164 ? -20.179 8.600 35.240 1.00 46.66 164 LYS A C 1
ATOM 1245 O O . LYS A 1 164 ? -20.072 9.350 36.199 1.00 46.66 164 LYS A O 1
ATOM 1250 N N . VAL A 1 165 ? -20.185 9.059 33.988 1.00 54.59 165 VAL A N 1
ATOM 1251 C CA . VAL A 1 165 ? -20.067 10.502 33.682 1.00 54.59 165 VAL A CA 1
ATOM 1252 C C . VAL A 1 165 ? -21.437 11.206 33.624 1.00 54.59 165 VAL A C 1
ATOM 1254 O O . VAL A 1 165 ? -21.502 12.422 33.512 1.00 54.59 165 VAL A O 1
ATOM 1257 N N . ALA A 1 166 ? -22.553 10.476 33.757 1.00 46.91 166 ALA A N 1
ATOM 1258 C CA . ALA A 1 166 ? -23.902 11.055 33.700 1.00 46.91 166 ALA A CA 1
ATOM 1259 C C . ALA A 1 166 ? -24.551 11.343 35.072 1.00 46.91 166 ALA A C 1
ATOM 1261 O O . ALA A 1 166 ? -25.726 11.702 35.108 1.00 46.91 166 ALA A O 1
ATOM 1262 N N . GLN A 1 167 ? -23.839 11.183 36.196 1.00 45.28 167 GLN A N 1
ATOM 1263 C CA . GLN A 1 167 ? -24.385 11.471 37.533 1.00 45.28 167 GLN A CA 1
ATOM 1264 C C . GLN A 1 167 ? -23.378 12.173 38.453 1.00 45.28 167 GLN A C 1
ATOM 1266 O O . GLN A 1 167 ? -22.935 11.590 39.437 1.00 45.28 167 GLN A O 1
ATOM 1271 N N . THR A 1 168 ? -23.049 13.428 38.150 1.00 40.81 168 THR A N 1
ATOM 1272 C CA . THR A 1 168 ? -22.659 14.443 39.149 1.00 40.81 168 THR A CA 1
ATOM 1273 C C . THR A 1 168 ? -23.066 15.816 38.659 1.00 40.81 168 THR A C 1
ATOM 1275 O O . THR A 1 168 ? -22.774 16.089 37.472 1.00 40.81 168 THR A O 1
#

pLDDT: mean 79.47, std 14.81, range [40.81, 95.88]

Organism: NCBI:txid58343

Foldseek 3Di:
DDDDPPDPPDPPDDPVLLVVLLVVCVVPVVDPVLLVVLLVLLVLLLVLLVLCLVQPPDPVSVVSSVNSCSNSDNRNHDVNVLSLLVLQDDPVCSVVVSVVVVVVVVVVVVVVVVCVVVVVVVPPSVVSVVVSVVSVVSSVVSNCSSVPRNVVSVVVVPPPDDPPVPDD

InterPro domains:
  IPR036259 MFS transporter superfamily [G3DSA:1.20.1250.20] (8-147)
  IPR036259 MFS transporter superfamily [SSF103473] (15-149)